Protein AF-A0A7U9L2S5-F1 (afdb_monomer)

Secondary structure (DSSP, 8-state):
-HHHHHHHHHHHHHHHHHHHHHHHHHHHHHHHHHHHHHHHHHHHHHHHHHHHHHHHHHHHHHHHHHHHHHHHHHHHHHHHHHHS--SSPPPPPHHHHHHHHH--

Mean predicted aligned error: 12.45 Å

Foldseek 3Di:
DVVVVVVVVVVVVVVVVVVVVVVVVVVVVVVVVVVVVVVVVVVVVVVVVVVVVVVVVVVVVVLVVVLVVQVVVLVVQQVVCVVPPDDDGDDRRPSPVVCVVPVD

Sequence (104 aa):
MIVCGLLAARATIRAGAAAATANEAAGRTAAAPASRSADLAVLTATVARVDQENAALRTRMSRMESLVRACSWTVDGLYRWARNPVGDPPAPHRLVQEYNDTGS

pLDDT: mean 78.83, std 12.83, range [48.69, 95.5]

Structure (mmCIF, N/CA/C/O back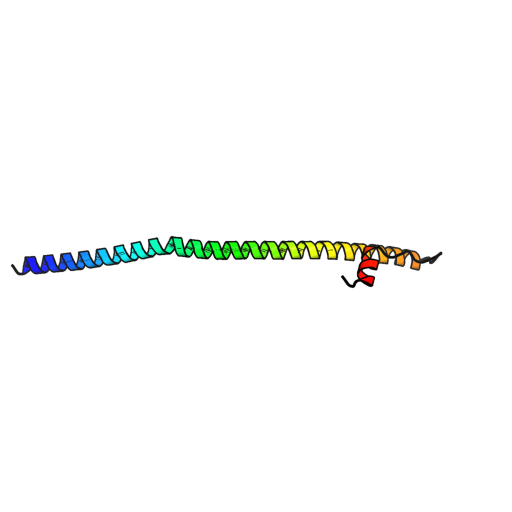bone):
data_AF-A0A7U9L2S5-F1
#
_entry.id   AF-A0A7U9L2S5-F1
#
loop_
_atom_site.group_PDB
_atom_site.id
_atom_site.type_symbol
_atom_site.label_atom_id
_atom_site.label_alt_id
_atom_site.label_comp_id
_atom_site.label_asym_id
_atom_site.label_entity_id
_atom_site.label_seq_id
_atom_site.pdbx_PDB_ins_code
_atom_site.Cartn_x
_atom_site.Cartn_y
_atom_site.Cartn_z
_atom_site.occupancy
_atom_site.B_iso_or_equiv
_atom_site.auth_seq_id
_atom_site.auth_comp_id
_atom_site.auth_asym_id
_atom_site.auth_atom_id
_atom_site.pdbx_PDB_model_num
ATOM 1 N N . MET A 1 1 ? -40.332 1.680 73.023 1.00 60.84 1 MET A N 1
ATOM 2 C CA . MET A 1 1 ? -40.673 1.785 71.582 1.00 60.84 1 MET A CA 1
ATOM 3 C C . MET A 1 1 ? -39.701 2.632 70.754 1.00 60.84 1 MET A C 1
ATOM 5 O O . MET A 1 1 ? -39.394 2.226 69.644 1.00 60.84 1 MET A O 1
ATOM 9 N N . ILE A 1 2 ? -39.179 3.760 71.252 1.00 68.31 2 ILE A N 1
ATOM 10 C CA . ILE A 1 2 ? -38.339 4.696 70.464 1.00 68.31 2 ILE A CA 1
ATOM 11 C C . ILE A 1 2 ? -37.002 4.075 70.000 1.00 68.31 2 ILE A C 1
ATOM 13 O O . ILE A 1 2 ? -36.570 4.291 68.870 1.00 68.31 2 ILE A O 1
ATOM 17 N N . VAL A 1 3 ? -36.377 3.235 70.831 1.00 72.19 3 VAL A N 1
ATOM 18 C CA . VAL A 1 3 ? -35.085 2.591 70.520 1.00 72.19 3 VAL A CA 1
ATOM 19 C C . VAL A 1 3 ? -35.193 1.596 69.355 1.00 72.19 3 VAL A C 1
ATOM 21 O O . VAL A 1 3 ? -34.330 1.580 68.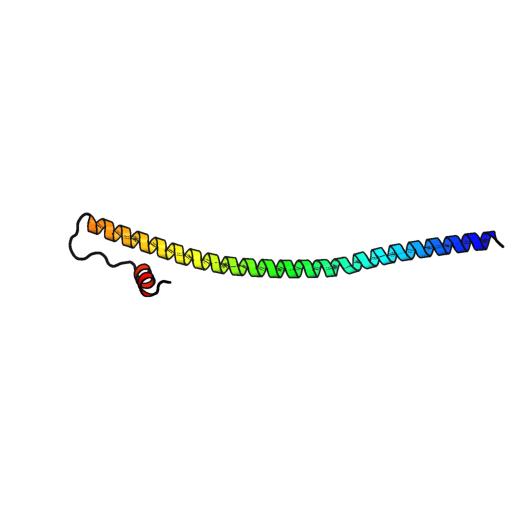481 1.00 72.19 3 VAL A O 1
ATOM 24 N N . CYS A 1 4 ? -36.279 0.817 69.290 1.00 67.69 4 CYS A N 1
ATOM 25 C CA . CYS A 1 4 ? -36.519 -0.128 68.194 1.00 67.69 4 CYS A CA 1
ATOM 26 C C . CYS A 1 4 ? -36.722 0.589 66.852 1.00 67.69 4 CYS A C 1
ATOM 28 O O . CYS A 1 4 ? -36.193 0.136 65.842 1.00 67.69 4 CYS A O 1
ATOM 30 N N . GLY A 1 5 ? -37.418 1.733 66.844 1.00 69.56 5 GLY A N 1
ATOM 31 C CA . GLY A 1 5 ? -37.597 2.551 65.639 1.00 69.56 5 GLY A CA 1
ATOM 32 C C . GLY A 1 5 ? -36.285 3.155 65.127 1.00 69.56 5 GLY A C 1
ATOM 33 O O . GLY A 1 5 ? -36.021 3.121 63.929 1.00 69.56 5 GLY A O 1
ATOM 34 N N . LEU A 1 6 ? -35.418 3.633 66.028 1.00 71.88 6 LEU A N 1
ATOM 35 C CA . LEU A 1 6 ? -34.109 4.185 65.659 1.00 71.88 6 LEU A CA 1
ATOM 36 C C . LEU A 1 6 ? -33.164 3.110 65.096 1.00 71.88 6 LEU A C 1
ATOM 38 O O . LEU A 1 6 ? -32.433 3.361 64.136 1.00 71.88 6 LEU A O 1
ATOM 42 N N . LEU A 1 7 ? -33.178 1.910 65.682 1.00 68.94 7 LEU A N 1
ATOM 43 C CA . LEU A 1 7 ? -32.391 0.775 65.198 1.00 68.94 7 LEU A CA 1
ATOM 44 C C . LEU A 1 7 ? -32.895 0.281 63.839 1.00 68.94 7 LEU A C 1
ATOM 46 O O . LEU A 1 7 ? -32.078 0.065 62.945 1.00 68.94 7 LEU A O 1
ATOM 50 N N . ALA A 1 8 ? -34.215 0.179 63.657 1.00 65.88 8 ALA A N 1
ATOM 51 C CA . ALA A 1 8 ? -34.822 -0.174 62.377 1.00 65.88 8 ALA A CA 1
ATOM 52 C C . ALA A 1 8 ? -34.484 0.860 61.292 1.00 65.88 8 ALA A C 1
ATOM 54 O O . ALA A 1 8 ? -33.987 0.490 60.235 1.00 65.88 8 ALA A O 1
ATOM 55 N N . ALA A 1 9 ? -34.627 2.156 61.583 1.00 63.38 9 ALA A N 1
ATOM 56 C CA . ALA A 1 9 ? -34.275 3.223 60.647 1.00 63.38 9 ALA A CA 1
ATOM 57 C C . ALA A 1 9 ? -32.788 3.180 60.248 1.00 63.38 9 ALA A C 1
ATOM 59 O O . ALA A 1 9 ? -32.449 3.292 59.069 1.00 63.38 9 ALA A O 1
ATOM 60 N N . ARG A 1 10 ? -31.881 2.948 61.208 1.00 68.88 10 ARG A N 1
ATOM 61 C CA . ARG A 1 10 ? -30.445 2.783 60.929 1.00 68.88 10 ARG A CA 1
ATOM 62 C C . ARG A 1 10 ? -30.146 1.538 60.097 1.00 68.88 10 ARG A C 1
ATOM 64 O O . ARG A 1 10 ? -29.270 1.594 59.235 1.00 68.88 10 ARG A O 1
ATOM 71 N N . ALA A 1 11 ? -30.855 0.439 60.340 1.00 62.06 11 ALA A N 1
ATOM 72 C CA . ALA A 1 11 ? -30.726 -0.783 59.556 1.00 62.06 11 ALA A CA 1
ATOM 73 C C . ALA A 1 11 ? -31.180 -0.561 58.106 1.00 62.06 11 ALA A C 1
ATOM 75 O O . ALA A 1 11 ? -30.455 -0.927 57.186 1.00 62.06 11 ALA A O 1
ATOM 76 N N . THR A 1 12 ? -32.308 0.121 57.894 1.00 65.50 12 THR A N 1
ATOM 77 C CA . THR A 1 12 ? -32.820 0.440 56.555 1.00 65.50 12 THR A CA 1
ATOM 78 C C . THR A 1 12 ? -31.885 1.374 55.789 1.00 65.50 12 THR A C 1
ATOM 80 O O . THR A 1 12 ? -31.605 1.122 54.621 1.00 65.50 12 THR A O 1
ATOM 83 N N . ILE A 1 13 ? -31.326 2.403 56.437 1.00 71.31 13 ILE A N 1
ATOM 84 C CA . ILE A 1 13 ? -30.353 3.310 55.802 1.00 71.31 13 ILE A CA 1
ATOM 85 C C . ILE A 1 13 ? -29.082 2.553 55.391 1.00 71.31 13 ILE A C 1
ATOM 87 O O . ILE A 1 13 ? -28.583 2.733 54.282 1.00 71.31 13 ILE A O 1
ATOM 91 N N . ARG A 1 14 ? -28.570 1.667 56.255 1.00 65.00 14 ARG A N 1
ATOM 92 C CA . ARG A 1 14 ? -27.393 0.841 55.939 1.00 65.00 14 ARG A CA 1
ATOM 93 C C . ARG A 1 14 ? -27.671 -0.164 54.824 1.00 65.00 14 ARG A C 1
ATOM 95 O O . ARG A 1 14 ? -26.818 -0.344 53.961 1.00 65.00 14 ARG A O 1
ATOM 102 N N . ALA A 1 15 ? -28.852 -0.777 54.816 1.00 48.69 15 ALA A N 1
ATOM 103 C CA . ALA A 1 15 ? -29.276 -1.681 53.753 1.00 48.69 15 ALA A CA 1
ATOM 104 C C . ALA A 1 15 ? -29.421 -0.947 52.409 1.00 48.69 15 ALA A C 1
ATOM 106 O O . ALA A 1 15 ? -28.950 -1.445 51.392 1.00 48.69 15 ALA A O 1
ATOM 107 N N . GLY A 1 16 ? -29.990 0.263 52.408 1.00 61.75 16 GLY A N 1
ATOM 108 C CA . GLY A 1 16 ? -30.095 1.105 51.214 1.00 61.75 16 GLY A CA 1
ATOM 109 C C . GLY A 1 16 ? -28.731 1.525 50.662 1.00 61.75 16 GLY A C 1
ATOM 110 O O . GLY A 1 16 ? -28.500 1.429 49.460 1.00 61.75 16 GLY A O 1
ATOM 111 N N . ALA A 1 17 ? -27.794 1.907 51.536 1.00 65.50 17 ALA A N 1
ATOM 112 C CA . ALA A 1 17 ? -26.426 2.232 51.136 1.00 65.50 17 ALA A CA 1
ATOM 113 C C . ALA A 1 17 ? -25.687 1.015 50.549 1.00 65.50 17 ALA A C 1
ATOM 115 O O . ALA A 1 17 ? -25.016 1.139 49.529 1.00 65.50 17 ALA A O 1
ATOM 116 N N . ALA A 1 18 ? -25.850 -0.167 51.153 1.00 61.44 18 ALA A N 1
ATOM 117 C CA . ALA A 1 18 ? -25.270 -1.411 50.647 1.00 61.44 18 ALA A CA 1
ATOM 118 C C . ALA A 1 18 ? -25.879 -1.843 49.300 1.00 61.44 18 ALA A C 1
ATOM 120 O O . ALA A 1 18 ? -25.169 -2.338 48.428 1.00 61.44 18 ALA A O 1
ATOM 121 N N . ALA A 1 19 ? -27.181 -1.629 49.103 1.00 58.94 19 ALA A N 1
ATOM 122 C CA . ALA A 1 19 ? -27.838 -1.897 47.829 1.00 58.94 19 ALA A CA 1
ATOM 123 C C . ALA A 1 19 ? -27.363 -0.933 46.732 1.00 58.94 19 ALA A C 1
ATOM 125 O O . ALA A 1 19 ? -27.102 -1.371 45.616 1.00 58.94 19 ALA A O 1
ATOM 126 N N . ALA A 1 20 ? -27.188 0.356 47.043 1.00 59.69 20 ALA A N 1
ATOM 127 C CA . ALA A 1 20 ? -26.683 1.347 46.094 1.00 59.69 20 ALA A CA 1
ATOM 128 C C . ALA A 1 20 ? -25.251 1.028 45.635 1.00 59.69 20 ALA A C 1
ATOM 130 O O . ALA A 1 20 ? -24.984 1.006 44.434 1.00 59.69 20 ALA A O 1
ATOM 131 N N . THR A 1 21 ? -24.349 0.688 46.563 1.00 71.69 21 THR A N 1
ATOM 132 C CA . THR A 1 21 ? -22.969 0.317 46.213 1.00 71.69 21 THR A CA 1
ATOM 133 C C . THR A 1 21 ? -22.900 -0.981 45.410 1.00 71.69 21 THR A C 1
ATOM 135 O O . THR A 1 21 ? -22.111 -1.075 44.467 1.00 71.69 21 THR A O 1
ATOM 138 N N . ALA A 1 22 ? -23.753 -1.961 45.725 1.00 57.72 22 ALA A N 1
ATOM 139 C CA . ALA A 1 22 ? -23.880 -3.189 44.946 1.00 57.72 22 ALA A CA 1
ATOM 140 C C . ALA A 1 22 ? -24.397 -2.914 43.526 1.00 57.72 22 ALA A C 1
ATOM 142 O O . ALA A 1 22 ? -23.859 -3.465 42.567 1.00 57.72 22 ALA A O 1
ATOM 143 N N . ASN A 1 23 ? -25.380 -2.022 43.370 1.00 67.50 23 ASN A N 1
ATOM 144 C CA . ASN A 1 23 ? -25.932 -1.667 42.062 1.00 67.50 23 ASN A CA 1
ATOM 145 C C . ASN A 1 23 ? -24.933 -0.870 41.210 1.00 67.50 23 ASN A C 1
ATOM 147 O O . ASN A 1 23 ? -24.809 -1.110 40.012 1.00 67.50 23 ASN A O 1
ATOM 151 N N . GLU A 1 24 ? -24.165 0.036 41.819 1.00 68.81 24 GLU A N 1
ATOM 152 C CA . GLU A 1 24 ? -23.072 0.739 41.140 1.00 68.81 24 GLU A CA 1
ATOM 153 C C . GLU A 1 24 ? -21.950 -0.213 40.711 1.00 68.81 24 GLU A C 1
ATOM 155 O O . GLU A 1 24 ? -21.394 -0.070 39.620 1.00 68.81 24 GLU A O 1
ATOM 160 N N . ALA A 1 25 ? -21.596 -1.185 41.556 1.00 63.59 25 ALA A N 1
ATOM 161 C CA . ALA A 1 25 ? -20.601 -2.199 41.227 1.00 63.59 25 ALA A CA 1
ATOM 162 C C . ALA A 1 25 ? -21.090 -3.116 40.095 1.00 63.59 25 ALA A C 1
ATOM 164 O O . ALA A 1 25 ? -20.324 -3.379 39.165 1.00 63.59 25 ALA A O 1
ATOM 165 N N . ALA A 1 26 ? -22.360 -3.532 40.131 1.00 55.50 26 ALA A N 1
ATOM 166 C CA . ALA A 1 26 ? -23.016 -4.314 39.084 1.00 55.50 26 ALA A CA 1
ATOM 167 C C . ALA A 1 26 ? -23.104 -3.541 37.758 1.00 55.50 26 ALA A C 1
ATOM 169 O O . ALA A 1 26 ? -22.775 -4.080 36.706 1.00 55.50 26 ALA A O 1
ATOM 170 N N . GLY A 1 27 ? -23.451 -2.251 37.798 1.00 58.34 27 GLY A N 1
ATOM 171 C CA . GLY A 1 27 ? -23.459 -1.379 36.621 1.00 58.34 27 GLY A CA 1
ATOM 172 C C . GLY A 1 27 ? -22.068 -1.214 36.001 1.00 58.34 27 GLY A C 1
ATOM 173 O O . GLY A 1 27 ? -21.911 -1.327 34.786 1.00 58.34 27 GLY A O 1
ATOM 174 N N . ARG A 1 28 ? -21.028 -1.039 36.829 1.00 63.25 28 ARG A N 1
ATOM 175 C CA . ARG A 1 28 ? -19.628 -0.972 36.370 1.00 63.25 28 ARG A CA 1
ATOM 176 C C . ARG A 1 28 ? -19.142 -2.288 35.759 1.00 63.25 28 ARG A C 1
ATOM 178 O O . ARG A 1 28 ? -18.458 -2.269 34.737 1.00 6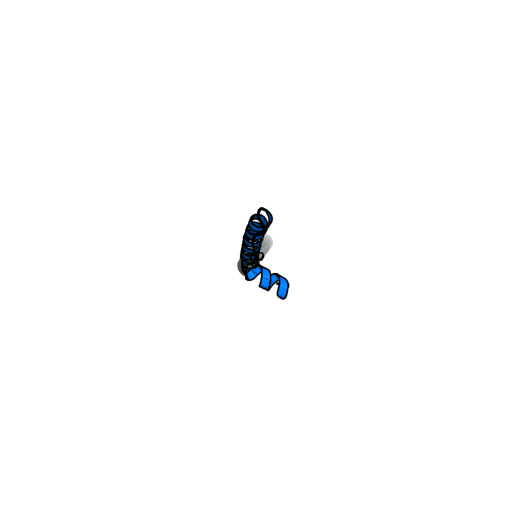3.25 28 ARG A O 1
ATOM 185 N N . THR A 1 29 ? -19.511 -3.428 36.342 1.00 60.34 29 THR A N 1
ATOM 186 C CA . THR A 1 29 ? -19.180 -4.746 35.771 1.00 60.34 29 THR A CA 1
ATOM 187 C C . THR A 1 29 ? -19.975 -5.055 34.508 1.00 60.34 29 THR A C 1
ATOM 189 O O . THR A 1 29 ? -19.427 -5.696 33.619 1.00 60.34 29 THR A O 1
ATOM 192 N N . ALA A 1 30 ? -21.208 -4.564 34.376 1.00 61.97 30 ALA A N 1
ATOM 193 C CA . ALA A 1 30 ? -22.024 -4.721 33.173 1.00 61.97 30 ALA A CA 1
ATOM 194 C C . ALA A 1 30 ? -21.559 -3.828 32.005 1.00 61.97 30 ALA A C 1
ATOM 196 O O . ALA A 1 30 ? -21.646 -4.237 30.849 1.00 61.97 30 ALA A O 1
ATOM 197 N N . ALA A 1 31 ? -21.022 -2.635 32.286 1.00 61.06 31 ALA A N 1
ATOM 198 C CA . ALA A 1 31 ? -20.517 -1.713 31.263 1.00 61.06 31 ALA A CA 1
ATOM 199 C C . ALA A 1 31 ? -19.120 -2.091 30.726 1.00 61.06 31 ALA A C 1
ATOM 201 O O . ALA A 1 31 ? -18.793 -1.813 29.570 1.00 61.06 31 ALA A O 1
ATOM 202 N N . ALA A 1 32 ? -18.288 -2.755 31.537 1.00 68.81 32 ALA A N 1
ATOM 203 C CA . ALA A 1 32 ? -16.911 -3.088 31.168 1.00 68.81 32 ALA A CA 1
ATOM 204 C C . ALA A 1 32 ? -16.765 -4.045 29.956 1.00 68.81 32 ALA A C 1
ATOM 206 O O . ALA A 1 32 ? -15.815 -3.873 29.192 1.00 68.81 32 ALA A O 1
ATOM 207 N N . PRO A 1 33 ? -17.616 -5.069 29.742 1.00 72.38 33 PRO A N 1
ATOM 208 C CA . PRO A 1 33 ? -17.562 -5.926 28.556 1.00 72.38 33 PRO A CA 1
ATOM 209 C C . PRO A 1 33 ? -17.959 -5.189 27.276 1.00 72.38 33 PRO A C 1
ATOM 211 O O . PRO A 1 33 ? -17.281 -5.331 26.263 1.00 72.38 33 PRO A O 1
ATOM 214 N N . ALA A 1 34 ? -19.012 -4.366 27.331 1.00 70.88 34 ALA A N 1
ATOM 215 C CA . ALA A 1 34 ? -19.497 -3.618 26.173 1.00 70.88 34 ALA A CA 1
ATOM 216 C C . ALA A 1 34 ? -18.469 -2.572 25.713 1.00 70.88 34 ALA A C 1
ATOM 218 O O . ALA A 1 34 ? -18.118 -2.544 24.535 1.00 70.88 34 ALA A O 1
ATOM 219 N N . SER A 1 35 ? -17.895 -1.800 26.646 1.00 70.88 35 SER A N 1
ATOM 220 C CA . SER A 1 35 ? -16.806 -0.858 26.341 1.00 70.88 35 SER A CA 1
ATOM 221 C C . SER A 1 35 ? -15.608 -1.572 25.715 1.00 70.88 35 SER A C 1
ATOM 223 O O . SER A 1 35 ? -15.155 -1.187 24.645 1.00 70.88 35 SER A O 1
ATOM 225 N N . ARG A 1 36 ? -15.158 -2.686 26.310 1.00 75.81 36 ARG A N 1
ATOM 226 C CA . ARG A 1 36 ? -14.033 -3.466 25.773 1.00 75.81 36 ARG A CA 1
ATOM 227 C C . ARG A 1 36 ? -14.322 -4.050 24.393 1.00 75.81 36 ARG A C 1
ATOM 229 O O . ARG A 1 36 ? -13.422 -4.090 23.565 1.00 75.81 36 ARG A O 1
ATOM 236 N N . SER A 1 37 ? -15.553 -4.488 24.121 1.00 73.75 37 SER A N 1
ATOM 237 C CA . SER A 1 37 ? -15.928 -4.969 22.785 1.00 73.75 37 SER A CA 1
ATOM 238 C C . SER A 1 37 ? -15.906 -3.857 21.734 1.00 73.75 37 SER A C 1
ATOM 240 O O . SER A 1 37 ? -15.460 -4.100 20.616 1.00 73.75 37 SER A O 1
ATOM 242 N N . ALA A 1 38 ? -16.314 -2.637 22.098 1.00 70.75 38 ALA A N 1
ATOM 243 C CA . ALA A 1 38 ? -16.249 -1.481 21.213 1.00 70.75 38 ALA A CA 1
ATOM 244 C C . ALA A 1 38 ? -14.792 -1.069 20.949 1.00 70.75 38 ALA A C 1
ATOM 246 O O . ALA A 1 38 ? -14.405 -0.905 19.793 1.00 70.75 38 ALA A O 1
ATOM 247 N N . ASP A 1 39 ? -13.965 -1.003 21.994 1.00 72.44 39 ASP A N 1
ATOM 248 C CA . ASP A 1 39 ? -12.539 -0.680 21.880 1.00 72.44 39 ASP A CA 1
ATOM 249 C C . ASP A 1 39 ? -11.791 -1.719 21.028 1.00 72.44 39 ASP A C 1
ATOM 251 O O . ASP A 1 39 ? -11.012 -1.365 20.144 1.00 72.44 39 ASP A O 1
ATOM 255 N N . LEU A 1 40 ? -12.072 -3.012 21.231 1.00 79.50 40 LEU A N 1
ATOM 256 C CA . LEU A 1 40 ? -11.506 -4.093 20.420 1.00 79.50 40 LEU A CA 1
ATOM 257 C C . LEU A 1 40 ? -11.995 -4.049 18.970 1.00 79.50 40 LEU A C 1
ATOM 259 O O . LEU A 1 40 ? -11.207 -4.322 18.065 1.00 79.50 40 LEU A O 1
ATOM 263 N N . ALA A 1 41 ? -13.257 -3.691 18.721 1.00 76.75 41 ALA A N 1
ATOM 264 C CA . ALA A 1 41 ? -13.771 -3.524 17.364 1.00 76.75 41 ALA A CA 1
ATOM 265 C C . ALA A 1 41 ? -13.056 -2.372 16.636 1.00 76.75 41 ALA A C 1
ATOM 267 O O . ALA A 1 41 ? -12.619 -2.545 15.497 1.00 76.75 41 ALA A O 1
ATOM 268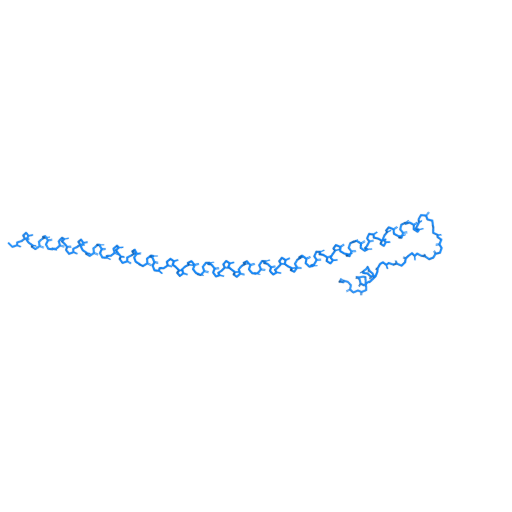 N N . VAL A 1 42 ? -12.860 -1.233 17.309 1.00 78.25 42 VAL A N 1
ATOM 269 C CA . VAL A 1 42 ? -12.109 -0.086 16.771 1.00 78.25 42 VAL A CA 1
ATOM 270 C C . VAL A 1 42 ? -10.646 -0.454 16.522 1.00 78.25 42 VAL A C 1
ATOM 272 O O . VAL A 1 42 ? -10.109 -0.144 15.456 1.00 78.25 42 VAL A O 1
ATOM 275 N N . LEU A 1 43 ? -10.005 -1.161 17.457 1.00 72.88 43 LEU A N 1
ATOM 276 C CA . LEU A 1 43 ? -8.628 -1.621 17.293 1.00 72.88 43 LEU A CA 1
ATOM 277 C C . LEU A 1 43 ? -8.502 -2.584 16.105 1.00 72.88 43 LEU A C 1
ATOM 279 O O . LEU A 1 43 ? -7.619 -2.408 15.272 1.00 72.88 43 LEU A O 1
ATOM 283 N N . THR A 1 44 ? -9.417 -3.548 15.980 1.00 75.62 44 THR A N 1
ATOM 284 C CA . THR A 1 44 ? -9.424 -4.531 14.882 1.00 75.62 44 THR A CA 1
ATOM 285 C C . THR A 1 44 ? -9.602 -3.845 13.529 1.00 75.62 44 THR A C 1
ATOM 287 O O . THR A 1 44 ? -8.859 -4.132 12.592 1.00 75.62 44 THR A O 1
ATOM 290 N N . ALA A 1 45 ? -10.530 -2.890 13.431 1.00 73.12 45 ALA A N 1
ATOM 291 C CA . ALA A 1 45 ? -10.727 -2.098 12.219 1.00 73.12 45 ALA A CA 1
ATOM 292 C C . ALA A 1 45 ? -9.482 -1.267 11.862 1.00 73.12 45 ALA A C 1
ATOM 294 O O . ALA A 1 45 ? -9.113 -1.161 10.692 1.00 73.12 45 ALA A O 1
ATOM 295 N N . THR A 1 46 ? -8.807 -0.712 12.871 1.00 67.19 46 THR A N 1
ATOM 296 C CA . THR A 1 46 ? -7.590 0.085 12.675 1.00 67.19 46 THR A CA 1
ATOM 297 C C . THR A 1 46 ? -6.426 -0.780 12.198 1.00 67.19 46 THR A C 1
ATOM 299 O O . THR A 1 46 ? -5.757 -0.412 11.235 1.00 67.19 46 THR A O 1
ATOM 302 N N . VAL A 1 47 ? -6.214 -1.951 12.810 1.00 75.38 47 VAL A N 1
ATOM 303 C CA . VAL A 1 47 ? -5.186 -2.915 12.384 1.00 75.38 47 VAL A CA 1
ATOM 304 C C . VAL A 1 47 ? -5.441 -3.373 10.950 1.00 75.38 47 VAL A C 1
ATOM 306 O O . VAL A 1 47 ? -4.539 -3.287 10.125 1.00 75.38 47 VAL A O 1
ATOM 309 N N . ALA A 1 48 ? -6.680 -3.750 10.617 1.00 71.44 48 ALA A N 1
ATOM 310 C CA . ALA A 1 48 ? -7.037 -4.174 9.263 1.00 71.44 48 ALA A CA 1
ATOM 311 C C . ALA A 1 48 ? -6.743 -3.089 8.211 1.00 71.44 48 ALA A C 1
ATOM 313 O O . ALA A 1 48 ? -6.212 -3.383 7.138 1.00 71.44 48 ALA A O 1
ATOM 314 N N . ARG A 1 49 ? -7.041 -1.822 8.526 1.00 75.62 49 ARG A N 1
ATOM 315 C CA . ARG A 1 49 ? -6.718 -0.690 7.651 1.00 75.62 49 ARG A CA 1
ATOM 316 C C . ARG A 1 49 ? -5.207 -0.501 7.493 1.00 75.62 49 ARG A C 1
ATOM 318 O O . ARG A 1 49 ? -4.737 -0.334 6.371 1.00 75.62 49 ARG A O 1
ATOM 325 N N . VAL A 1 50 ? -4.453 -0.532 8.592 1.00 76.12 50 VAL A N 1
ATOM 326 C CA . VAL A 1 50 ? -2.988 -0.389 8.567 1.00 76.12 50 VAL A CA 1
ATOM 327 C C . VAL A 1 50 ? -2.342 -1.519 7.766 1.00 76.12 50 VAL A C 1
ATOM 329 O O . VAL A 1 50 ? -1.434 -1.265 6.978 1.00 76.12 50 VAL A O 1
ATOM 332 N N . ASP A 1 51 ? -2.828 -2.750 7.903 1.00 68.31 51 ASP A N 1
ATOM 333 C CA . ASP A 1 51 ? -2.339 -3.889 7.127 1.00 68.31 51 ASP A CA 1
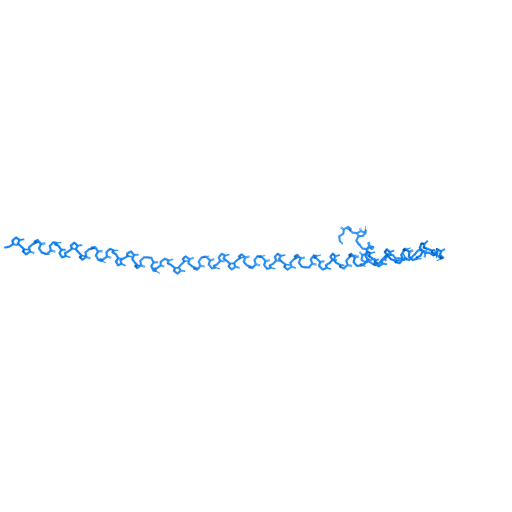ATOM 334 C C . ASP A 1 51 ? -2.598 -3.708 5.628 1.00 68.31 51 ASP A C 1
ATOM 336 O O . ASP A 1 51 ? -1.707 -3.956 4.810 1.00 68.31 51 ASP A O 1
ATOM 340 N N . GLN A 1 52 ? -3.778 -3.206 5.257 1.00 76.44 52 GLN A N 1
ATOM 341 C CA . GLN A 1 52 ? -4.113 -2.906 3.866 1.00 76.44 52 GLN A CA 1
ATOM 342 C C . GLN A 1 52 ? -3.221 -1.796 3.286 1.00 76.44 52 GLN A C 1
ATOM 344 O O . GLN A 1 52 ? -2.686 -1.943 2.183 1.00 76.44 52 GLN A O 1
ATOM 349 N N . GLU A 1 53 ? -3.026 -0.703 4.026 1.00 70.75 53 GLU A N 1
ATOM 350 C CA . GLU A 1 53 ? -2.148 0.400 3.621 1.00 70.75 53 GLU A CA 1
ATOM 351 C C . GLU A 1 53 ? -0.693 -0.078 3.483 1.00 70.75 53 GLU A C 1
ATOM 353 O O . GLU A 1 53 ? -0.042 0.189 2.470 1.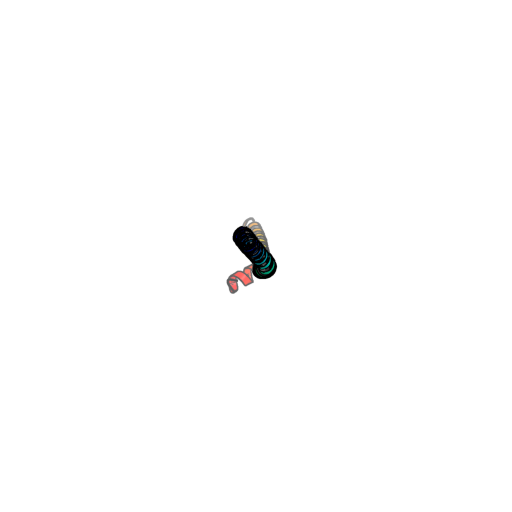00 70.75 53 GLU A O 1
ATOM 358 N N . ASN A 1 54 ? -0.200 -0.875 4.435 1.00 75.00 54 ASN A N 1
ATOM 359 C CA . ASN A 1 54 ? 1.140 -1.455 4.388 1.00 75.00 54 ASN A CA 1
ATOM 360 C C . ASN A 1 54 ? 1.330 -2.402 3.199 1.00 75.00 54 ASN A C 1
ATOM 362 O O . ASN A 1 54 ? 2.375 -2.366 2.548 1.00 75.00 54 ASN A O 1
ATOM 366 N N . ALA A 1 55 ? 0.340 -3.239 2.882 1.00 77.38 55 ALA A N 1
ATOM 367 C CA . ALA A 1 55 ? 0.395 -4.123 1.720 1.00 77.38 55 ALA A CA 1
ATOM 368 C C . ALA A 1 55 ? 0.479 -3.325 0.406 1.00 77.38 55 ALA A C 1
ATOM 370 O O . ALA A 1 55 ? 1.302 -3.632 -0.466 1.00 77.38 55 ALA A O 1
ATOM 371 N N . ALA A 1 56 ? -0.311 -2.254 0.286 1.00 78.00 56 ALA A N 1
ATOM 372 C CA . ALA A 1 56 ? -0.265 -1.357 -0.864 1.00 78.00 56 ALA A CA 1
ATOM 373 C C . ALA A 1 56 ? 1.092 -0.639 -0.979 1.00 78.00 56 ALA A C 1
ATOM 375 O O . ALA A 1 56 ? 1.667 -0.572 -2.069 1.00 78.00 56 ALA A O 1
ATOM 376 N N . LEU A 1 57 ? 1.641 -0.151 0.139 1.00 83.81 57 LEU A N 1
ATOM 377 C CA . LEU A 1 57 ? 2.951 0.503 0.176 1.00 83.81 57 LEU A CA 1
ATOM 378 C C . LEU A 1 57 ? 4.085 -0.452 -0.198 1.00 83.81 57 LEU A C 1
ATOM 380 O O . LEU A 1 57 ? 4.915 -0.099 -1.032 1.00 83.81 57 LEU A O 1
ATOM 384 N N . ARG A 1 58 ? 4.096 -1.678 0.338 1.00 81.12 58 ARG A N 1
ATOM 385 C CA . ARG A 1 58 ? 5.093 -2.705 -0.014 1.00 81.12 58 ARG A CA 1
ATOM 386 C C . ARG A 1 58 ? 5.058 -3.043 -1.501 1.00 81.12 58 ARG A C 1
ATOM 388 O O . ARG A 1 58 ? 6.107 -3.153 -2.128 1.00 81.12 58 ARG A O 1
ATOM 395 N N . THR A 1 59 ? 3.862 -3.139 -2.079 1.00 90.25 59 THR A N 1
ATOM 396 C CA . THR A 1 59 ? 3.694 -3.381 -3.519 1.00 90.25 59 THR A CA 1
ATOM 397 C C . THR A 1 59 ? 4.279 -2.233 -4.346 1.00 90.25 59 THR A C 1
ATOM 399 O O . THR A 1 59 ? 5.042 -2.465 -5.284 1.00 90.25 59 THR A O 1
ATOM 402 N N . ARG A 1 60 ? 3.982 -0.980 -3.974 1.00 86.25 60 ARG A N 1
ATOM 403 C CA . ARG A 1 60 ? 4.543 0.208 -4.642 1.00 86.25 60 ARG A CA 1
ATOM 404 C C . ARG A 1 60 ? 6.063 0.282 -4.504 1.00 86.25 60 ARG A C 1
ATOM 406 O O . ARG A 1 60 ? 6.741 0.576 -5.483 1.00 86.25 60 ARG A O 1
ATOM 413 N N . MET A 1 61 ? 6.590 -0.021 -3.320 1.00 88.00 61 MET A N 1
ATOM 414 C CA . MET A 1 61 ? 8.027 -0.039 -3.052 1.00 88.00 61 MET A CA 1
ATOM 415 C C . MET A 1 61 ? 8.735 -1.090 -3.909 1.00 88.00 61 MET A C 1
ATOM 417 O O . MET A 1 61 ? 9.701 -0.760 -4.585 1.00 88.00 61 MET A O 1
ATOM 421 N N . SER A 1 62 ? 8.201 -2.311 -3.985 1.00 88.38 62 SER A N 1
ATOM 422 C CA . SER A 1 62 ? 8.757 -3.371 -4.836 1.00 88.38 62 SER A CA 1
ATOM 423 C C . SER A 1 62 ? 8.768 -2.992 -6.326 1.00 88.38 62 SER A C 1
ATOM 425 O O . SER A 1 62 ? 9.757 -3.239 -7.026 1.00 88.38 62 SER A O 1
ATOM 427 N N . ARG A 1 63 ? 7.710 -2.325 -6.816 1.00 90.06 63 ARG A N 1
ATOM 428 C CA . ARG A 1 63 ? 7.675 -1.788 -8.188 1.00 90.06 63 ARG A CA 1
ATOM 429 C C . ARG A 1 63 ? 8.749 -0.715 -8.394 1.00 90.06 63 ARG A C 1
ATOM 431 O O . ARG A 1 63 ? 9.477 -0.778 -9.382 1.00 90.06 63 ARG A O 1
ATOM 438 N N . MET A 1 64 ? 8.885 0.224 -7.456 1.00 92.12 64 MET A N 1
ATOM 439 C CA . MET A 1 64 ? 9.891 1.288 -7.528 1.00 92.12 64 MET A CA 1
ATOM 440 C C . MET A 1 64 ? 11.318 0.726 -7.498 1.00 92.12 64 MET A C 1
ATOM 442 O O . MET A 1 64 ? 12.145 1.116 -8.313 1.00 92.12 64 MET A O 1
ATOM 446 N N . GLU A 1 65 ? 11.610 -0.234 -6.622 1.00 92.50 65 GLU A N 1
ATOM 447 C CA . GLU A 1 65 ? 12.916 -0.903 -6.569 1.00 92.50 65 GLU A CA 1
ATOM 448 C C . GLU A 1 65 ? 13.257 -1.605 -7.885 1.00 92.50 65 GLU A C 1
ATOM 450 O O . GLU A 1 65 ? 14.397 -1.544 -8.354 1.00 92.50 65 GLU A O 1
ATOM 455 N N . SER A 1 66 ? 12.264 -2.245 -8.504 1.00 93.56 66 SER A N 1
ATOM 456 C CA . SER A 1 66 ? 12.425 -2.897 -9.805 1.00 93.56 66 SER A CA 1
ATOM 457 C C . SER A 1 66 ? 12.739 -1.880 -10.905 1.00 93.56 66 SER A C 1
ATOM 459 O O . SER A 1 66 ? 13.639 -2.115 -11.714 1.00 93.56 66 SER A O 1
ATOM 461 N N . LEU A 1 67 ? 12.061 -0.727 -10.901 1.00 93.75 67 LEU A N 1
ATOM 462 C CA . LEU A 1 67 ? 12.327 0.365 -11.836 1.00 93.75 67 LEU A CA 1
ATOM 463 C C . LEU A 1 67 ? 13.718 0.972 -11.621 1.00 93.75 67 LEU A C 1
ATOM 465 O O . LEU A 1 67 ? 14.472 1.123 -12.577 1.00 93.75 67 LEU A O 1
ATOM 469 N N . VAL A 1 68 ? 14.099 1.259 -10.374 1.00 94.25 68 VAL A N 1
ATOM 470 C CA . VAL A 1 68 ? 15.427 1.797 -10.043 1.00 94.25 68 VAL A CA 1
ATOM 471 C C . VAL A 1 68 ? 16.522 0.843 -10.512 1.00 94.25 68 VAL A C 1
ATOM 473 O O . VAL A 1 68 ? 17.469 1.280 -11.162 1.00 94.25 68 VAL A O 1
ATOM 476 N N . ARG A 1 69 ? 16.373 -0.464 -10.267 1.00 94.31 69 ARG A N 1
ATOM 477 C CA . ARG A 1 69 ? 17.326 -1.474 -10.746 1.00 94.31 69 ARG A CA 1
ATOM 478 C C . ARG A 1 69 ? 17.418 -1.495 -12.274 1.00 94.31 69 ARG A C 1
ATOM 480 O O . ARG A 1 69 ? 18.521 -1.546 -12.814 1.00 94.31 69 ARG A O 1
ATOM 487 N N . ALA A 1 70 ? 16.282 -1.408 -12.965 1.00 93.88 70 ALA A N 1
ATOM 488 C CA . ALA A 1 70 ? 16.235 -1.331 -14.423 1.00 93.88 70 ALA A CA 1
ATOM 489 C C . ALA A 1 70 ? 16.923 -0.064 -14.969 1.00 93.88 70 ALA A C 1
ATOM 491 O O . ALA A 1 70 ? 17.678 -0.142 -15.944 1.00 93.88 70 ALA A O 1
ATOM 492 N N . CYS A 1 71 ? 16.723 1.086 -14.317 1.00 92.94 71 CYS A N 1
ATOM 493 C CA . CYS A 1 71 ? 17.430 2.329 -14.618 1.00 92.94 71 CYS A CA 1
ATOM 494 C C . CYS A 1 71 ? 18.938 2.174 -14.405 1.00 92.94 71 CYS A C 1
ATOM 496 O O . CYS A 1 71 ? 19.711 2.535 -15.288 1.00 92.94 71 CYS A O 1
ATOM 498 N N . SER A 1 72 ? 19.371 1.588 -13.284 1.00 93.12 72 SER A N 1
ATOM 499 C CA . SER A 1 72 ? 20.793 1.358 -13.006 1.00 93.12 72 SER A CA 1
ATOM 500 C C . SER A 1 72 ? 21.459 0.491 -14.074 1.00 93.12 72 SER A C 1
ATOM 502 O O . SER A 1 72 ? 22.538 0.842 -14.540 1.00 93.12 72 SER A O 1
ATOM 504 N N . TRP A 1 73 ? 20.817 -0.597 -14.514 1.00 93.19 73 TRP A N 1
ATOM 505 C CA . TRP A 1 73 ? 21.343 -1.428 -15.604 1.00 93.19 73 TRP A CA 1
ATOM 506 C C . TRP A 1 73 ? 21.403 -0.689 -16.938 1.00 93.19 73 TRP A C 1
ATOM 508 O O . TRP A 1 73 ? 22.393 -0.802 -17.658 1.00 93.19 73 TRP A O 1
ATOM 518 N N . THR A 1 74 ? 20.369 0.091 -17.250 1.00 92.44 74 THR A N 1
ATOM 519 C CA . THR A 1 74 ? 20.323 0.894 -18.478 1.00 92.44 74 THR A CA 1
ATOM 520 C C . THR A 1 74 ? 21.456 1.919 -18.503 1.00 92.44 74 THR A C 1
ATOM 522 O O . THR A 1 74 ? 22.174 2.030 -19.496 1.00 92.44 74 THR A O 1
ATOM 525 N N . VAL A 1 75 ? 21.662 2.632 -17.392 1.00 94.75 75 VAL A N 1
ATOM 526 C CA . VAL A 1 75 ? 22.726 3.633 -17.260 1.00 94.75 75 VAL A CA 1
ATOM 527 C C . VAL A 1 75 ? 24.108 2.982 -17.279 1.00 94.75 75 VAL A C 1
ATOM 529 O O . VAL A 1 75 ? 24.986 3.499 -17.960 1.00 94.75 75 VAL A O 1
ATOM 532 N N . ASP A 1 76 ? 24.315 1.847 -16.601 1.00 94.19 76 ASP A N 1
ATOM 533 C CA . ASP A 1 76 ? 25.597 1.126 -16.650 1.00 94.19 76 ASP A CA 1
ATOM 534 C C . ASP A 1 76 ? 25.932 0.678 -18.080 1.00 94.19 76 ASP A C 1
ATOM 536 O O . ASP A 1 76 ? 27.048 0.892 -18.555 1.00 94.19 76 ASP A O 1
ATOM 540 N N . GLY A 1 77 ? 24.954 0.124 -18.804 1.00 92.56 77 GLY A N 1
ATOM 541 C CA . GLY A 1 77 ? 25.116 -0.266 -20.205 1.00 92.56 77 GLY A CA 1
ATOM 542 C C . GLY A 1 77 ? 25.489 0.918 -21.096 1.00 92.56 77 GLY A C 1
ATOM 543 O O . GLY A 1 77 ? 26.474 0.855 -21.837 1.00 92.56 77 GLY A O 1
ATOM 544 N N . LEU A 1 78 ? 24.751 2.024 -20.977 1.00 94.44 78 LEU A N 1
ATOM 545 C CA . LEU A 1 78 ? 25.023 3.243 -21.736 1.00 94.44 78 LEU A CA 1
ATOM 546 C C . LEU A 1 78 ? 26.394 3.832 -21.396 1.00 94.44 78 LEU A C 1
ATOM 548 O O . LEU A 1 78 ? 27.127 4.253 -22.285 1.00 94.44 78 LEU A O 1
ATOM 552 N N . TYR A 1 79 ? 26.766 3.833 -20.119 1.00 94.75 79 TYR A N 1
ATOM 553 C CA . TYR A 1 79 ? 28.047 4.347 -19.662 1.00 94.75 79 TYR A CA 1
ATOM 554 C C . TYR A 1 79 ? 29.226 3.527 -20.199 1.00 94.75 79 TYR A C 1
ATOM 556 O O . TYR A 1 79 ? 30.233 4.091 -20.633 1.00 94.75 79 TYR A O 1
ATOM 564 N N . ARG A 1 80 ? 29.103 2.194 -20.227 1.00 93.56 80 ARG A N 1
ATOM 565 C CA . ARG A 1 80 ? 30.107 1.314 -20.844 1.00 93.56 80 ARG A CA 1
ATOM 566 C C . ARG A 1 80 ? 30.242 1.571 -22.339 1.00 93.56 80 ARG A C 1
ATOM 568 O O . ARG A 1 80 ? 31.370 1.656 -22.816 1.00 93.56 80 ARG A O 1
ATOM 575 N N . TRP A 1 81 ? 29.125 1.734 -23.049 1.00 95.31 81 TRP A N 1
ATOM 576 C CA . TRP A 1 81 ? 29.141 2.101 -24.466 1.00 95.31 81 TRP A CA 1
ATOM 577 C C . TRP A 1 81 ? 29.796 3.472 -24.680 1.00 95.31 81 TRP A C 1
ATOM 579 O O . TRP A 1 81 ? 30.691 3.601 -25.504 1.00 95.31 81 TRP A O 1
ATOM 589 N N . ALA A 1 82 ? 29.450 4.475 -23.870 1.00 94.50 82 ALA A N 1
ATOM 590 C CA . ALA A 1 82 ? 29.981 5.833 -23.997 1.00 94.50 82 ALA A CA 1
ATOM 591 C C . ALA A 1 82 ? 31.508 5.915 -23.811 1.00 94.50 82 ALA A C 1
ATOM 593 O O . ALA A 1 82 ? 32.147 6.811 -24.357 1.00 94.50 82 ALA A O 1
ATOM 594 N N . ARG A 1 83 ? 32.113 4.982 -23.063 1.00 95.50 83 ARG A N 1
ATOM 595 C CA . ARG A 1 83 ? 33.576 4.894 -22.912 1.00 95.50 83 ARG A CA 1
ATOM 596 C C . ARG A 1 83 ? 34.294 4.393 -24.167 1.00 95.50 83 ARG A C 1
ATOM 598 O O . ARG A 1 83 ? 35.478 4.674 -24.318 1.00 95.50 83 ARG A O 1
ATOM 605 N N . ASN A 1 84 ? 33.617 3.636 -25.027 1.00 93.50 84 ASN A N 1
ATOM 606 C CA . ASN A 1 84 ? 34.156 3.165 -26.300 1.00 93.50 84 ASN A CA 1
ATOM 607 C C . ASN A 1 84 ? 33.012 2.992 -27.319 1.00 93.50 84 ASN A C 1
ATOM 609 O O . ASN A 1 84 ? 32.537 1.869 -27.519 1.00 93.50 84 ASN A O 1
ATOM 613 N N . PRO A 1 85 ? 32.523 4.097 -27.908 1.00 88.69 85 PRO A N 1
ATOM 614 C CA . PRO A 1 85 ? 31.301 4.093 -28.699 1.00 88.69 85 PRO A CA 1
ATOM 615 C C . PRO A 1 85 ? 31.541 3.426 -30.055 1.00 88.69 85 PRO A C 1
ATOM 617 O O . PRO A 1 85 ? 32.114 4.013 -30.973 1.00 88.69 85 PRO A O 1
ATOM 620 N N . VAL A 1 86 ? 31.090 2.179 -30.167 1.00 91.69 86 VAL A N 1
ATOM 621 C CA . VAL A 1 86 ? 31.104 1.386 -31.399 1.00 91.69 86 VAL A CA 1
ATOM 622 C C . VAL A 1 86 ? 29.691 0.868 -31.644 1.00 91.69 86 VAL A C 1
ATOM 624 O O . VAL A 1 86 ? 29.111 0.222 -30.773 1.00 91.69 86 VAL A O 1
ATOM 627 N N . GLY A 1 87 ? 29.149 1.140 -32.832 1.00 92.25 87 GLY A N 1
ATOM 628 C CA . GLY A 1 87 ? 27.763 0.808 -33.173 1.00 92.25 87 GLY A CA 1
ATOM 629 C C . GLY A 1 87 ? 26.735 1.649 -32.410 1.00 92.25 87 GLY A C 1
ATOM 630 O O . GLY A 1 87 ? 27.075 2.660 -31.791 1.00 92.25 87 GLY A O 1
ATOM 631 N N . ASP A 1 88 ? 25.475 1.221 -32.464 1.00 93.81 88 ASP A N 1
ATOM 632 C CA . ASP A 1 88 ? 24.365 1.931 -31.828 1.00 93.81 88 ASP A CA 1
ATOM 633 C C . ASP A 1 88 ? 24.395 1.811 -30.292 1.00 93.81 88 ASP A C 1
ATOM 635 O O . ASP A 1 88 ? 24.867 0.800 -29.755 1.00 93.81 88 ASP A O 1
ATOM 639 N N . PRO A 1 89 ? 23.872 2.815 -29.560 1.00 90.62 89 PRO A N 1
ATOM 640 C CA . PRO A 1 89 ? 23.716 2.729 -28.116 1.00 90.62 89 PRO A CA 1
ATOM 641 C C . PRO A 1 89 ? 22.850 1.529 -27.706 1.00 90.62 89 PRO A C 1
ATOM 643 O O . PRO A 1 89 ? 21.898 1.178 -28.409 1.00 90.62 89 PRO A O 1
ATOM 646 N N . PRO A 1 90 ? 23.117 0.920 -26.538 1.00 92.44 90 PRO A N 1
ATOM 647 C CA . PRO A 1 90 ? 22.284 -0.159 -26.033 1.00 92.44 90 PRO A CA 1
ATOM 648 C C . PRO A 1 90 ? 20.855 0.332 -25.784 1.00 92.44 90 PRO A C 1
ATOM 650 O O . PRO A 1 90 ? 20.637 1.416 -25.238 1.00 92.44 90 PRO A O 1
ATOM 653 N N . ALA A 1 91 ? 19.879 -0.496 -26.157 1.00 92.62 91 ALA A N 1
ATOM 654 C CA . ALA A 1 91 ? 18.477 -0.208 -25.898 1.00 92.62 91 ALA A CA 1
ATOM 655 C C . ALA A 1 91 ? 18.205 -0.129 -24.380 1.00 92.62 91 ALA A C 1
ATOM 657 O O . ALA A 1 91 ? 18.779 -0.911 -23.611 1.00 92.62 91 ALA A O 1
ATOM 658 N N . PRO A 1 92 ? 17.324 0.784 -23.932 1.00 91.31 92 PRO A N 1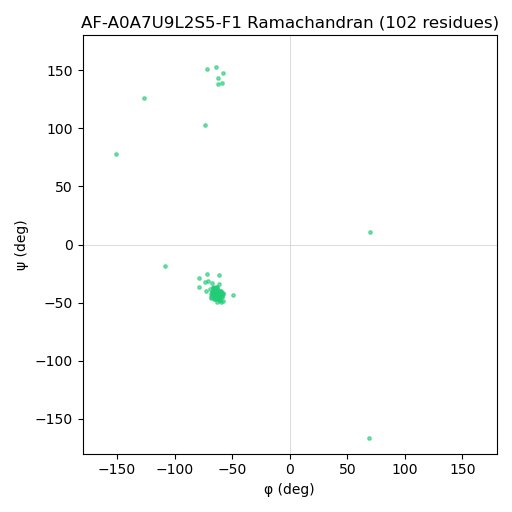
ATOM 659 C CA . PRO A 1 92 ? 16.950 0.871 -22.530 1.00 91.31 92 PRO A CA 1
ATOM 660 C C . PRO A 1 92 ? 16.221 -0.393 -22.076 1.00 91.31 92 PRO A C 1
ATOM 662 O O . PRO A 1 92 ? 15.553 -1.073 -22.857 1.00 91.31 92 PRO A O 1
ATOM 665 N N . HIS A 1 93 ? 16.315 -0.703 -20.784 1.00 93.19 93 HIS A N 1
ATOM 666 C CA . HIS A 1 93 ? 15.543 -1.798 -20.211 1.00 93.19 93 HIS A CA 1
ATOM 667 C C . HIS A 1 93 ? 14.039 -1.549 -20.419 1.00 93.19 93 HIS A C 1
ATOM 669 O O . HIS A 1 93 ? 13.562 -0.433 -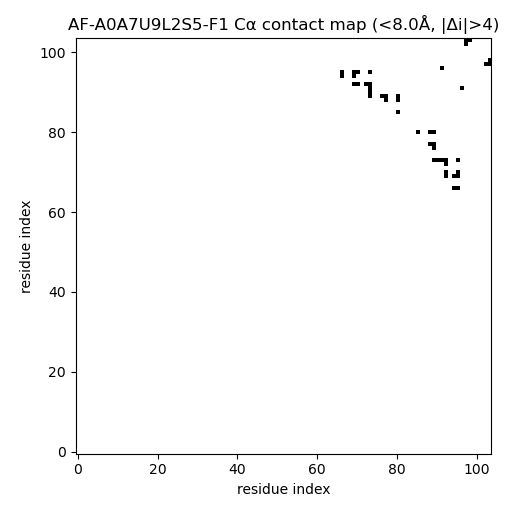20.214 1.00 93.19 93 HIS A O 1
ATOM 675 N N . ARG A 1 94 ? 13.272 -2.596 -20.756 1.00 94.25 94 ARG A N 1
ATOM 676 C CA . ARG A 1 94 ? 11.837 -2.492 -21.093 1.00 94.25 94 ARG A CA 1
ATOM 677 C C . ARG A 1 94 ? 11.019 -1.698 -20.068 1.00 94.25 94 ARG A C 1
ATOM 679 O O . ARG A 1 94 ? 10.224 -0.860 -20.457 1.00 94.25 94 ARG A O 1
ATOM 686 N N . LEU A 1 95 ? 11.250 -1.927 -18.773 1.00 91.62 95 LEU A N 1
ATOM 687 C CA . LEU A 1 95 ? 10.580 -1.180 -17.691 1.00 91.62 95 LEU A CA 1
ATOM 688 C C . LEU A 1 95 ? 10.868 0.329 -17.709 1.00 91.62 95 LEU A C 1
ATOM 690 O O . LEU A 1 95 ? 10.008 1.116 -17.341 1.00 91.62 95 LEU A O 1
ATOM 694 N N . VAL A 1 96 ? 12.069 0.737 -18.121 1.00 92.06 96 VAL A N 1
ATOM 695 C CA . VAL A 1 96 ? 12.434 2.156 -18.245 1.00 92.06 96 VAL A CA 1
ATOM 696 C C . VAL A 1 96 ? 11.733 2.766 -19.451 1.00 92.06 96 VAL A C 1
ATOM 698 O O . VAL A 1 96 ? 11.247 3.887 -19.373 1.00 92.06 96 VAL A O 1
ATOM 701 N N . GLN A 1 97 ? 11.647 2.016 -20.550 1.00 94.25 97 GLN A N 1
ATOM 702 C CA . GLN A 1 97 ? 10.911 2.440 -21.735 1.00 94.25 97 GLN A CA 1
ATOM 703 C C . GLN A 1 97 ? 9.418 2.604 -21.430 1.00 94.25 97 GLN A C 1
ATOM 705 O O . GLN A 1 97 ? 8.870 3.674 -21.651 1.00 94.25 97 GLN A O 1
ATOM 710 N N . GLU A 1 98 ? 8.799 1.601 -20.806 1.00 92.56 98 GLU A N 1
ATOM 711 C CA . GLU A 1 98 ? 7.400 1.656 -20.371 1.00 92.56 98 GLU A CA 1
ATOM 712 C C . GLU A 1 98 ? 7.138 2.829 -19.417 1.00 92.56 98 GLU A C 1
ATOM 714 O O . GLU A 1 98 ? 6.153 3.547 -19.585 1.00 92.56 98 GLU A O 1
ATOM 719 N N . TYR A 1 99 ? 8.035 3.073 -18.457 1.00 90.50 99 TYR A N 1
ATOM 720 C CA . TYR A 1 99 ? 7.939 4.228 -17.566 1.00 90.50 99 TYR A CA 1
ATOM 721 C C . TYR A 1 99 ? 8.052 5.562 -18.317 1.00 90.50 99 TYR A C 1
ATOM 723 O O . TYR A 1 99 ? 7.300 6.486 -18.029 1.00 90.50 99 TYR A O 1
ATOM 731 N N . ASN A 1 100 ? 8.955 5.680 -19.292 1.00 89.19 100 AS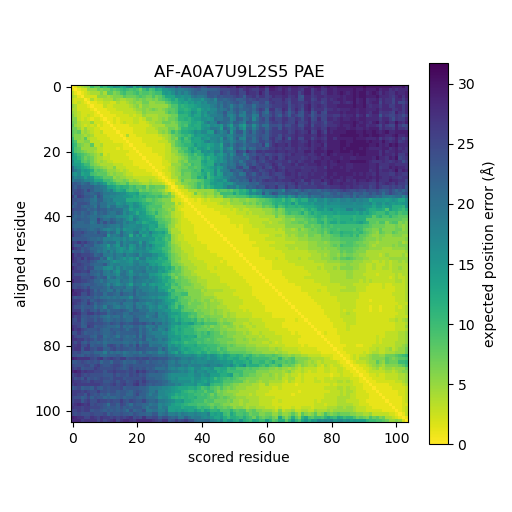N A N 1
ATOM 732 C CA . ASN A 1 100 ? 9.094 6.900 -20.091 1.00 89.19 100 ASN A CA 1
ATOM 733 C C . ASN A 1 100 ? 7.875 7.146 -20.994 1.00 89.19 100 ASN A C 1
ATOM 735 O O . ASN A 1 100 ? 7.509 8.298 -21.214 1.00 89.19 100 ASN A O 1
ATOM 739 N N . ASP A 1 101 ? 7.244 6.078 -21.482 1.00 91.69 101 ASP A N 1
ATOM 740 C CA . ASP A 1 101 ? 6.082 6.155 -22.369 1.00 91.69 101 ASP A CA 1
ATOM 741 C C . ASP A 1 101 ? 4.785 6.457 -21.600 1.00 91.69 101 ASP A C 1
ATOM 743 O O . ASP A 1 101 ? 3.913 7.170 -22.095 1.00 91.69 101 ASP A O 1
ATOM 747 N N . THR A 1 102 ? 4.643 5.914 -20.386 1.00 91.19 102 THR A N 1
ATOM 748 C CA . THR A 1 102 ? 3.391 5.974 -19.605 1.00 91.19 102 THR A CA 1
ATOM 749 C C . THR A 1 102 ? 3.447 6.912 -18.399 1.00 91.19 102 THR A C 1
ATOM 751 O O . THR A 1 102 ? 2.405 7.310 -17.880 1.00 91.19 102 THR A O 1
ATOM 754 N N . GLY A 1 103 ? 4.644 7.274 -17.938 1.00 75.12 103 GLY A N 1
ATOM 755 C CA . GLY A 1 103 ? 4.869 8.054 -16.721 1.00 75.12 103 GLY A CA 1
ATOM 756 C C . GLY A 1 103 ? 4.555 7.313 -15.415 1.00 75.12 103 GLY A C 1
ATOM 757 O O . GLY A 1 103 ? 4.493 7.962 -14.369 1.00 75.12 103 GLY A O 1
ATOM 758 N N . SER A 1 104 ? 4.318 5.991 -15.448 1.00 62.09 104 SER A N 1
ATOM 759 C CA . SER A 1 104 ? 3.836 5.216 -14.289 1.00 62.09 104 SER A CA 1
ATOM 760 C C . SER A 1 104 ? 4.498 3.858 -14.109 1.00 62.09 104 SER A C 1
ATOM 762 O O . SER A 1 104 ? 4.547 3.073 -15.075 1.00 62.09 104 SER A O 1
#

Solvent-accessible surface area (backbone atoms only — not comparable to full-atom values): 5783 Å² total; per-residue (Å²): 115,70,67,61,53,54,52,49,52,52,49,51,53,52,50,51,52,54,50,50,55,51,50,54,52,50,49,52,61,62,46,52,58,58,53,50,51,51,53,49,50,52,48,51,55,50,50,55,50,52,52,52,53,48,52,53,48,52,54,51,47,54,52,48,53,52,44,52,51,35,45,52,52,33,51,51,50,43,51,58,39,70,76,61,76,68,82,78,80,70,76,67,36,68,66,48,49,49,28,72,76,67,76,105

Organism: NCBI:txid1306181

Radius of gyration: 37.7 Å; Cα contacts (8 Å, |Δi|>4): 23; chains: 1; bounding box: 75×14×105 Å